Protein AF-A0A653D8Q7-F1 (afdb_monomer_lite)

Organism: Callosobruchus maculatus (NCBI:txid64391)

Structure (mmCIF, N/CA/C/O backbone):
data_AF-A0A653D8Q7-F1
#
_entry.id   AF-A0A653D8Q7-F1
#
loop_
_atom_site.group_PDB
_atom_site.id
_atom_site.type_symbol
_atom_site.label_atom_id
_atom_site.label_alt_id
_atom_site.label_comp_id
_atom_site.label_asym_id
_atom_site.label_entity_id
_atom_site.label_seq_id
_atom_site.pdbx_PDB_ins_code
_atom_site.Cartn_x
_atom_site.Cartn_y
_atom_site.Cartn_z
_atom_site.occupancy
_atom_site.B_iso_or_equiv
_atom_site.auth_seq_id
_atom_site.auth_comp_id
_atom_site.auth_asym_id
_atom_site.auth_atom_id
_atom_site.pdbx_PDB_model_num
ATOM 1 N N . MET A 1 1 ? 5.216 -1.360 -41.304 1.00 63.44 1 MET A N 1
ATOM 2 C CA . MET A 1 1 ? 4.961 -2.457 -40.346 1.00 63.44 1 MET A CA 1
ATOM 3 C C . MET A 1 1 ? 4.014 -1.929 -39.290 1.00 63.44 1 MET A C 1
ATOM 5 O O . MET A 1 1 ? 4.314 -0.890 -38.723 1.00 63.44 1 MET A O 1
ATOM 9 N N . ASP A 1 2 ? 2.883 -2.597 -39.077 1.00 80.12 2 ASP A N 1
ATOM 10 C CA . ASP A 1 2 ? 1.924 -2.248 -38.025 1.00 80.12 2 ASP A CA 1
ATOM 11 C C . ASP A 1 2 ? 2.027 -3.288 -36.903 1.00 80.12 2 ASP A C 1
ATOM 13 O O . ASP A 1 2 ? 1.740 -4.469 -37.117 1.00 80.12 2 ASP A O 1
ATOM 17 N N . ALA A 1 3 ? 2.460 -2.848 -35.720 1.00 73.44 3 ALA A N 1
ATOM 18 C CA . ALA A 1 3 ? 2.608 -3.693 -34.536 1.00 73.44 3 ALA A CA 1
ATOM 19 C C . ALA A 1 3 ? 1.267 -4.282 -34.049 1.00 73.44 3 ALA A C 1
ATOM 21 O O . ALA A 1 3 ? 1.267 -5.278 -33.328 1.00 73.44 3 ALA A O 1
ATOM 22 N N . PHE A 1 4 ? 0.134 -3.720 -34.483 1.00 78.75 4 PHE A N 1
ATOM 23 C CA . PHE A 1 4 ? -1.217 -4.187 -34.167 1.00 78.75 4 PHE A CA 1
ATOM 24 C C . PHE A 1 4 ? -1.963 -4.761 -35.382 1.00 78.75 4 PHE A C 1
ATOM 26 O O . PHE A 1 4 ? -3.173 -5.007 -35.309 1.00 78.75 4 PHE A O 1
ATOM 33 N N . GLY A 1 5 ? -1.250 -5.047 -36.476 1.00 88.19 5 GLY A N 1
ATOM 34 C CA . GLY A 1 5 ? -1.820 -5.658 -37.673 1.00 88.19 5 GLY A CA 1
ATOM 35 C C . GLY A 1 5 ? -2.464 -7.023 -37.395 1.00 88.19 5 GLY A C 1
ATOM 36 O O . GLY A 1 5 ? -2.041 -7.781 -36.515 1.00 88.19 5 GLY A O 1
ATOM 37 N N . SER A 1 6 ? -3.487 -7.378 -38.177 1.00 87.62 6 SER A N 1
ATOM 38 C CA . SER A 1 6 ? -4.225 -8.647 -38.047 1.00 87.62 6 SER A CA 1
ATOM 39 C C . SER A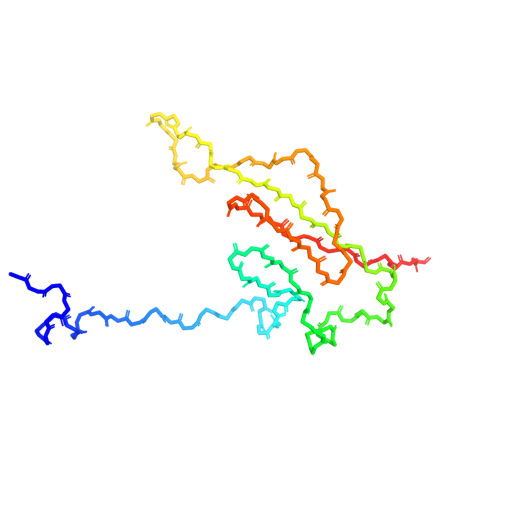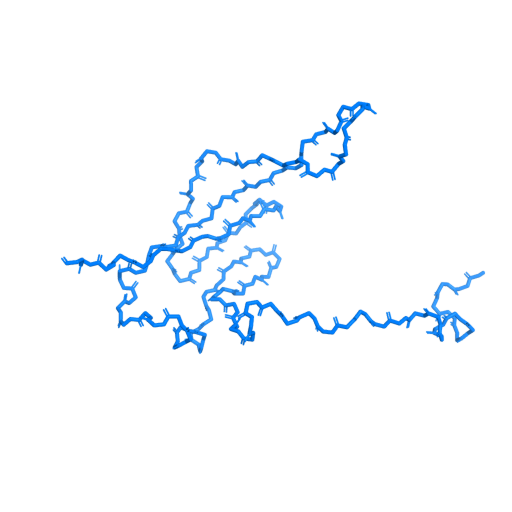 1 6 ? -3.324 -9.888 -38.127 1.00 87.62 6 SER A C 1
ATOM 41 O O . SER A 1 6 ? -3.575 -10.878 -37.440 1.00 87.62 6 SER A O 1
ATOM 43 N N . SER A 1 7 ? -2.235 -9.816 -38.897 1.00 88.94 7 SER A N 1
ATOM 44 C CA . SER A 1 7 ? -1.216 -10.865 -39.014 1.00 88.94 7 SER A CA 1
ATOM 45 C C . SER A 1 7 ? -0.401 -11.087 -37.732 1.00 88.94 7 SER A C 1
ATOM 47 O O . SER A 1 7 ? 0.062 -12.207 -37.511 1.00 88.94 7 SER A O 1
ATOM 49 N N . ILE A 1 8 ? -0.263 -10.064 -36.878 1.00 85.81 8 ILE A N 1
ATOM 50 C CA . ILE A 1 8 ? 0.488 -10.097 -35.612 1.00 85.81 8 ILE A CA 1
ATOM 51 C C . ILE A 1 8 ? -0.418 -10.475 -34.431 1.00 85.81 8 ILE A C 1
ATOM 53 O O . ILE A 1 8 ? 0.017 -11.206 -33.542 1.00 85.81 8 ILE A O 1
ATOM 57 N N . LYS A 1 9 ? -1.696 -10.058 -34.436 1.00 84.88 9 LYS A N 1
ATOM 58 C CA . LYS A 1 9 ? -2.649 -10.283 -33.325 1.00 84.88 9 LYS A CA 1
ATOM 59 C C . LYS A 1 9 ? -2.725 -11.736 -32.849 1.00 84.88 9 LYS A C 1
ATOM 61 O O . LYS A 1 9 ? -2.815 -11.970 -31.650 1.00 84.88 9 LYS A O 1
ATOM 66 N N . LYS A 1 10 ? -2.625 -12.715 -33.757 1.00 86.62 10 LYS A N 1
ATOM 67 C CA . LYS A 1 10 ? -2.642 -14.154 -33.419 1.00 86.62 10 LYS A CA 1
ATOM 68 C C . LYS A 1 10 ? -1.475 -14.610 -32.528 1.00 86.62 10 LYS A C 1
ATOM 70 O O . LYS A 1 10 ? -1.565 -15.660 -31.898 1.00 86.62 10 LYS A O 1
ATOM 75 N N . PHE A 1 11 ? -0.388 -13.842 -32.482 1.00 86.56 11 PHE A N 1
ATOM 76 C CA . PHE A 1 11 ? 0.780 -14.111 -31.642 1.00 86.56 11 PHE A CA 1
ATOM 77 C C . PHE A 1 11 ? 0.730 -13.369 -30.298 1.00 86.56 11 PHE A C 1
ATOM 79 O O . PHE A 1 11 ? 1.440 -13.748 -29.368 1.00 86.56 11 PHE A O 1
ATOM 86 N N . ILE A 1 12 ? -0.129 -12.354 -30.166 1.00 86.75 12 ILE A N 1
ATOM 87 C CA . ILE A 1 12 ? -0.348 -11.620 -28.918 1.00 86.75 12 ILE A CA 1
ATOM 88 C C . ILE A 1 12 ? -1.341 -12.423 -28.076 1.00 86.75 12 ILE A C 1
ATOM 90 O O . ILE A 1 12 ? -2.555 -12.338 -28.258 1.00 86.75 12 ILE A O 1
ATOM 94 N N . LYS A 1 13 ? -0.826 -13.234 -27.152 1.00 85.56 13 LYS A N 1
ATOM 95 C CA . LYS A 1 13 ? -1.662 -13.952 -26.185 1.00 85.56 13 LYS A CA 1
ATOM 96 C C . LYS A 1 13 ? -1.838 -13.089 -24.936 1.00 85.56 13 LYS A C 1
ATOM 98 O O . LYS A 1 13 ? -0.827 -12.642 -24.390 1.00 85.56 13 LYS A O 1
ATOM 103 N N . PRO A 1 14 ? -3.075 -12.864 -24.457 1.00 81.19 14 PRO A N 1
ATOM 104 C CA . PRO A 1 14 ? -3.259 -12.232 -23.164 1.00 81.19 14 PRO A CA 1
ATOM 105 C C . PRO A 1 14 ? -2.611 -13.117 -22.090 1.00 81.19 14 PRO A C 1
ATOM 107 O O . PRO A 1 14 ? -2.718 -14.348 -22.166 1.00 81.19 14 PRO A O 1
ATOM 110 N N . PRO A 1 15 ? -1.925 -12.524 -21.103 1.00 80.44 15 PRO A N 1
ATOM 111 C CA . PRO A 1 15 ? -1.402 -13.296 -19.992 1.00 80.44 15 PRO A CA 1
ATOM 112 C C . PRO A 1 15 ? -2.561 -14.002 -19.269 1.00 80.44 15 PRO A C 1
ATOM 114 O O . PRO A 1 15 ? -3.671 -13.459 -19.202 1.00 80.44 15 PRO A O 1
ATOM 117 N N . PRO A 1 16 ? -2.338 -15.214 -18.732 1.00 81.62 16 PRO A N 1
ATOM 118 C CA . PRO A 1 16 ? -3.345 -15.872 -17.914 1.00 81.62 16 PRO A CA 1
ATOM 119 C C . PRO A 1 16 ? -3.715 -14.972 -16.732 1.00 81.62 16 PRO A C 1
ATOM 121 O O . PRO A 1 16 ? -2.864 -14.268 -16.183 1.00 81.62 16 PRO A O 1
ATOM 124 N N . LYS A 1 17 ? -4.989 -15.005 -16.327 1.00 78.56 17 LYS A N 1
ATOM 125 C CA . LYS A 1 17 ? -5.432 -14.293 -15.124 1.00 78.56 17 LYS A CA 1
ATOM 126 C C . LYS A 1 17 ? -4.636 -14.818 -13.931 1.00 78.56 17 LYS A C 1
ATOM 128 O O . LYS A 1 17 ? -4.731 -15.995 -13.588 1.00 78.56 17 LYS A O 1
ATOM 133 N N . VAL A 1 18 ? -3.846 -13.947 -13.314 1.00 77.31 18 VAL A N 1
ATOM 134 C CA . VAL A 1 18 ? -3.059 -14.296 -12.132 1.00 77.31 18 VAL A CA 1
ATOM 135 C C . VAL A 1 18 ? -4.002 -14.353 -10.931 1.00 77.31 18 VAL A C 1
ATOM 137 O O . VAL A 1 18 ? -4.590 -13.342 -10.553 1.00 77.31 18 VAL A O 1
ATOM 140 N N . VAL A 1 19 ? -4.160 -15.536 -10.333 1.00 81.19 19 VAL A N 1
ATOM 141 C CA . VAL A 1 19 ? -4.8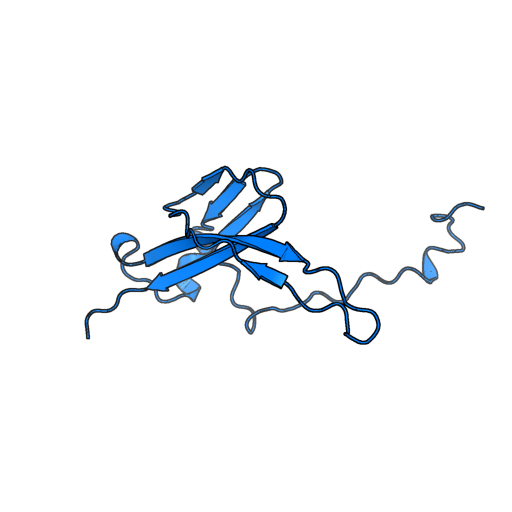89 -15.702 -9.067 1.00 81.19 19 VAL A CA 1
ATOM 142 C C . VAL A 1 19 ? -3.903 -15.498 -7.922 1.00 81.19 19 VAL A C 1
ATOM 144 O O . VAL A 1 19 ? -3.178 -16.412 -7.529 1.00 81.19 19 VAL A O 1
ATOM 147 N N . CYS A 1 20 ? -3.852 -14.278 -7.394 1.00 77.69 20 CYS A N 1
ATOM 148 C CA . CYS A 1 20 ? -3.054 -13.965 -6.212 1.00 77.69 20 CYS A CA 1
ATOM 149 C C . CYS A 1 20 ? -3.725 -14.516 -4.941 1.00 77.69 20 CYS A C 1
ATOM 151 O O . CYS A 1 20 ? -4.944 -14.670 -4.884 1.00 77.69 20 CYS A O 1
ATOM 153 N N . ASN A 1 21 ? -2.927 -14.816 -3.910 1.00 83.88 21 ASN A N 1
ATOM 154 C CA . ASN A 1 21 ? -3.400 -15.102 -2.546 1.00 83.88 21 ASN A CA 1
ATOM 155 C C . ASN A 1 21 ? -4.523 -16.154 -2.436 1.00 83.88 21 ASN A C 1
ATOM 157 O O . ASN A 1 21 ? -5.432 -16.003 -1.627 1.00 83.88 21 ASN A O 1
ATOM 161 N N . LYS A 1 22 ? -4.480 -17.223 -3.246 1.00 87.75 22 LYS A N 1
ATOM 162 C CA . LYS A 1 22 ? -5.505 -18.291 -3.256 1.00 87.75 22 LYS A CA 1
ATOM 163 C C . LYS A 1 22 ? -6.935 -17.773 -3.520 1.00 87.75 22 LYS A C 1
ATOM 165 O O . LYS A 1 22 ? -7.897 -18.359 -3.036 1.00 87.75 22 LYS A O 1
ATOM 170 N N . GLY A 1 23 ? -7.077 -16.682 -4.276 1.00 86.88 23 GLY A N 1
ATOM 171 C CA . GLY A 1 23 ? -8.375 -16.086 -4.611 1.00 86.88 23 GLY A CA 1
ATOM 172 C C . GLY A 1 23 ? -8.897 -15.076 -3.587 1.00 86.88 23 GLY A C 1
ATOM 173 O O . GLY A 1 23 ? -10.002 -14.572 -3.763 1.00 86.88 23 GLY A O 1
ATOM 174 N N . ILE A 1 24 ? -8.119 -14.754 -2.547 1.00 90.25 24 ILE A N 1
ATOM 175 C CA . ILE A 1 24 ? -8.437 -13.657 -1.629 1.00 90.25 24 ILE A CA 1
ATOM 176 C C . ILE A 1 24 ? -8.251 -12.331 -2.390 1.00 90.25 24 ILE A C 1
ATOM 178 O O . ILE A 1 24 ? -7.131 -12.061 -2.847 1.00 90.25 24 ILE A O 1
ATOM 182 N N . PRO A 1 25 ? -9.315 -11.520 -2.558 1.00 91.25 25 PRO A N 1
ATOM 183 C CA . PRO A 1 25 ? -9.222 -10.244 -3.258 1.00 91.25 25 PRO A CA 1
ATOM 184 C C . PRO A 1 25 ? -8.328 -9.279 -2.476 1.00 91.25 25 PRO A C 1
ATOM 186 O O . PRO A 1 25 ? -8.252 -9.401 -1.257 1.00 91.25 25 PRO A O 1
ATOM 189 N N . PRO A 1 26 ? -7.659 -8.324 -3.140 1.00 91.94 26 PRO A N 1
ATOM 190 C CA . PRO A 1 26 ? -6.846 -7.333 -2.448 1.00 91.94 26 PRO A CA 1
ATOM 191 C C . PRO A 1 26 ? -7.699 -6.482 -1.497 1.00 91.94 26 PRO A C 1
ATOM 193 O O . PRO A 1 26 ? -8.855 -6.189 -1.789 1.00 91.94 26 PRO A O 1
ATOM 196 N N . LEU A 1 27 ? -7.100 -6.061 -0.379 1.00 92.94 27 LEU A N 1
ATOM 197 C CA . LEU A 1 27 ? -7.747 -5.176 0.595 1.00 92.94 27 LEU A CA 1
ATOM 198 C C . LEU A 1 27 ? -7.860 -3.724 0.101 1.00 92.94 27 LEU A C 1
ATOM 200 O O . LEU A 1 27 ? -8.764 -2.996 0.500 1.00 92.94 27 LEU A O 1
ATOM 204 N N . PHE A 1 28 ? -6.930 -3.308 -0.758 1.00 94.81 28 PHE A N 1
ATOM 205 C CA . PHE A 1 28 ? -6.864 -1.971 -1.339 1.00 94.81 28 PHE A CA 1
ATOM 206 C C . PHE A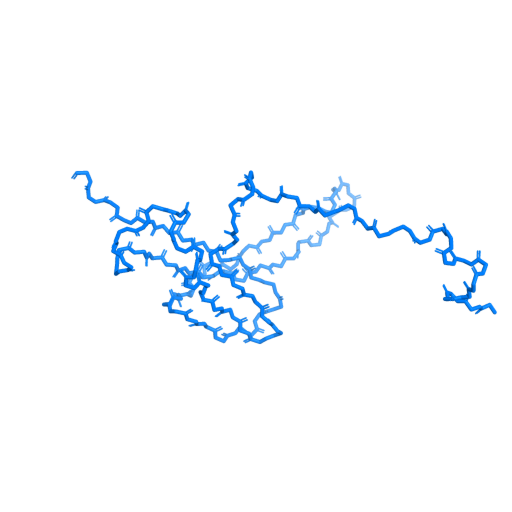 1 28 ? -6.858 -2.057 -2.861 1.00 94.81 28 P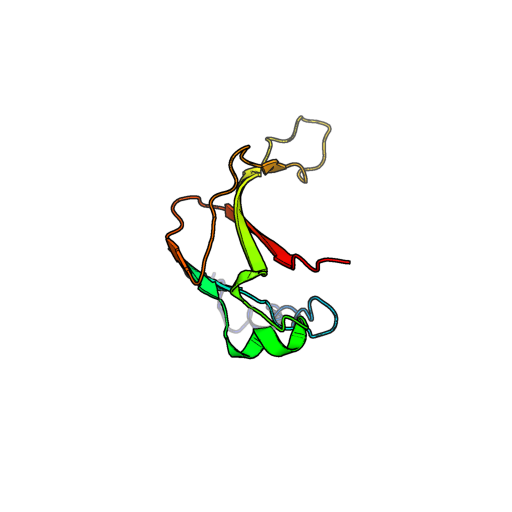HE A C 1
ATOM 208 O O . PHE A 1 28 ? -6.213 -2.935 -3.438 1.00 94.81 28 PHE A O 1
ATOM 215 N N . GLU A 1 29 ? -7.518 -1.101 -3.498 1.00 94.56 29 GLU A N 1
ATOM 216 C CA . GLU A 1 29 ? -7.335 -0.773 -4.904 1.00 94.56 29 GLU A CA 1
ATOM 217 C C . GLU A 1 29 ? -6.465 0.473 -5.056 1.00 94.56 29 GLU A C 1
ATOM 219 O O . GLU A 1 29 ? -6.292 1.265 -4.125 1.00 94.56 29 GLU A O 1
ATOM 224 N N . ALA A 1 30 ? -5.896 0.630 -6.245 1.00 93.31 30 ALA A N 1
ATOM 225 C CA . ALA A 1 30 ? -5.073 1.770 -6.600 1.00 93.31 30 ALA A CA 1
ATOM 226 C C . ALA A 1 30 ? -5.525 2.331 -7.946 1.00 93.31 30 ALA A C 1
ATOM 228 O O . ALA A 1 30 ? -5.840 1.581 -8.871 1.00 93.31 30 ALA A O 1
ATOM 229 N N . ASN A 1 31 ? -5.494 3.652 -8.059 1.00 90.81 31 ASN A N 1
ATOM 230 C CA . ASN A 1 31 ? -5.533 4.359 -9.332 1.00 90.81 31 ASN A CA 1
ATOM 231 C C . ASN A 1 31 ? -4.223 5.156 -9.506 1.00 90.81 31 ASN A C 1
ATOM 233 O O . ASN A 1 31 ? -3.269 4.967 -8.754 1.00 90.81 31 ASN A O 1
ATOM 237 N N . HIS A 1 32 ? -4.157 6.041 -10.503 1.00 86.88 32 HIS A N 1
ATOM 238 C CA . HIS A 1 32 ? -2.937 6.791 -10.823 1.00 86.88 32 HIS A CA 1
ATOM 239 C C . HIS A 1 32 ? -2.409 7.692 -9.696 1.00 86.88 32 HIS A C 1
ATOM 241 O O . HIS A 1 32 ? -1.230 8.030 -9.714 1.00 86.88 32 HIS A O 1
ATOM 247 N N . THR A 1 33 ? -3.252 8.109 -8.749 1.00 92.31 33 THR A N 1
ATOM 248 C CA . THR A 1 33 ? -2.892 9.129 -7.747 1.00 92.31 33 THR A CA 1
ATOM 249 C C . THR A 1 33 ? -3.351 8.797 -6.332 1.00 92.31 33 THR A C 1
ATOM 251 O O . THR A 1 33 ? -3.147 9.597 -5.416 1.00 92.31 33 THR A O 1
ATOM 254 N N . SER A 1 34 ? -4.013 7.662 -6.122 1.00 95.19 34 SER A N 1
ATOM 255 C CA . SER A 1 34 ? -4.523 7.281 -4.812 1.00 95.19 34 SER A CA 1
ATOM 256 C C . SER A 1 34 ? -4.640 5.776 -4.632 1.00 95.19 34 SER A C 1
ATOM 258 O O . SER A 1 34 ? -4.786 5.012 -5.587 1.00 95.19 34 SER A O 1
ATOM 260 N N . VAL A 1 35 ? -4.640 5.378 -3.366 1.00 96.56 35 VAL A N 1
ATOM 261 C CA . VAL A 1 35 ? -5.045 4.049 -2.911 1.00 96.56 35 VAL A CA 1
ATOM 262 C C . VAL A 1 35 ? -6.258 4.176 -2.009 1.00 96.56 35 VAL A C 1
ATOM 264 O O . VAL A 1 35 ? -6.325 5.109 -1.210 1.00 96.56 35 VAL A O 1
ATOM 267 N N . SER A 1 36 ? -7.186 3.232 -2.128 1.00 96.25 36 SER A N 1
ATOM 268 C CA . SER A 1 36 ? -8.425 3.204 -1.350 1.00 96.25 36 SER A CA 1
ATOM 269 C C . SER A 1 36 ? -8.756 1.781 -0.927 1.00 96.25 36 SER A C 1
ATOM 271 O O . SER A 1 36 ? -8.514 0.829 -1.669 1.00 96.25 36 SER A O 1
ATOM 273 N N . MET A 1 37 ? -9.280 1.622 0.284 1.00 94.88 37 MET A N 1
ATOM 274 C CA . MET A 1 37 ? -9.727 0.333 0.798 1.00 94.88 37 MET A CA 1
ATOM 275 C C . MET A 1 37 ? -10.954 -0.145 0.015 1.00 94.88 37 MET A C 1
ATOM 277 O O . MET A 1 37 ? -11.839 0.650 -0.286 1.00 94.88 37 MET A O 1
ATOM 281 N N . ILE A 1 38 ? -11.028 -1.444 -0.284 1.00 94.81 38 ILE A N 1
ATOM 282 C CA . ILE A 1 38 ? -12.188 -2.074 -0.924 1.00 94.81 38 ILE A CA 1
ATOM 283 C C . ILE A 1 38 ? -13.083 -2.651 0.182 1.00 94.81 38 ILE A C 1
ATOM 285 O O . ILE A 1 38 ? -12.743 -3.709 0.726 1.00 94.81 38 ILE A O 1
ATOM 289 N N . PRO A 1 39 ? -14.238 -2.046 0.520 1.00 91.75 39 PRO A N 1
ATOM 290 C CA . PRO A 1 39 ? -15.035 -2.483 1.669 1.00 91.75 39 PRO A CA 1
ATOM 291 C C . PRO A 1 39 ? -15.500 -3.942 1.561 1.00 91.75 39 PRO A C 1
ATOM 293 O O . PRO A 1 39 ? -15.467 -4.700 2.529 1.00 91.75 39 PRO A O 1
ATOM 296 N N . GLU A 1 40 ? -15.847 -4.383 0.350 1.00 92.31 40 GLU A N 1
ATOM 297 C CA . GLU A 1 40 ? -16.305 -5.753 0.088 1.00 92.31 40 GLU A CA 1
ATOM 298 C C . GLU A 1 40 ? -15.226 -6.821 0.321 1.00 92.31 40 GLU A C 1
ATOM 300 O O . GLU A 1 40 ? -15.544 -7.996 0.525 1.00 92.31 40 GLU A O 1
ATOM 305 N N . SER A 1 41 ? -13.948 -6.429 0.303 1.00 92.31 41 SER A N 1
ATOM 306 C CA . SER A 1 41 ? -12.819 -7.339 0.498 1.00 92.31 41 SER A CA 1
ATOM 307 C C . SER A 1 41 ? -12.559 -7.655 1.978 1.00 92.31 41 SER A C 1
ATOM 309 O O . SER A 1 41 ? -12.047 -8.729 2.290 1.00 92.31 41 SER A O 1
ATOM 311 N N . ILE A 1 42 ? -12.966 -6.775 2.904 1.00 90.75 42 ILE A N 1
ATOM 312 C CA . ILE A 1 42 ? -12.644 -6.851 4.344 1.00 90.75 42 ILE A CA 1
ATOM 313 C C . ILE A 1 42 ? -13.070 -8.196 4.945 1.00 90.75 42 ILE A C 1
ATOM 315 O O . ILE A 1 42 ? -12.328 -8.813 5.714 1.00 90.75 42 ILE A O 1
ATOM 319 N N . ARG A 1 43 ? -14.233 -8.709 4.523 1.00 89.50 43 ARG A N 1
ATOM 320 C CA . ARG A 1 43 ? -14.788 -9.993 4.985 1.00 89.50 43 ARG A CA 1
ATOM 321 C C . ARG A 1 43 ? -13.864 -11.193 4.740 1.00 89.50 43 ARG A C 1
ATOM 323 O O . ARG A 1 43 ? -13.956 -12.183 5.458 1.00 89.50 43 ARG A O 1
ATOM 330 N N . TYR A 1 44 ? -12.961 -11.114 3.760 1.00 91.06 44 TYR A N 1
ATOM 331 C CA . TYR A 1 44 ? -12.011 -12.187 3.448 1.00 91.06 44 TYR A CA 1
ATOM 332 C C . TYR A 1 44 ? -10.768 -12.178 4.354 1.00 91.06 44 TYR A C 1
ATOM 334 O O . TYR A 1 44 ? -10.027 -13.159 4.376 1.00 91.06 44 TYR A O 1
ATOM 342 N N . TYR A 1 45 ? -10.555 -11.108 5.127 1.00 88.56 45 TYR A N 1
ATOM 343 C CA . TYR A 1 45 ? -9.370 -10.899 5.967 1.00 88.56 45 TYR A CA 1
ATOM 344 C C . TYR A 1 45 ? -9.613 -11.123 7.467 1.00 88.56 45 TYR A C 1
ATOM 346 O O . TYR A 1 45 ? -8.705 -10.900 8.261 1.00 88.56 45 TYR A O 1
ATOM 354 N N . LYS A 1 46 ? -10.810 -11.587 7.862 1.00 87.31 46 LYS A N 1
ATOM 355 C CA . LYS A 1 46 ? -11.197 -11.836 9.269 1.00 87.31 46 LYS A CA 1
ATOM 356 C C . LYS A 1 46 ? -11.017 -10.619 10.195 1.00 87.31 46 LYS A C 1
ATOM 358 O O . LYS A 1 46 ? -10.809 -10.774 11.393 1.00 87.31 46 LYS A O 1
ATOM 363 N N . VAL A 1 47 ? -11.119 -9.412 9.646 1.00 86.88 47 VAL A N 1
ATOM 364 C CA . VAL A 1 47 ? -11.075 -8.164 10.416 1.00 86.88 47 VAL A CA 1
ATOM 365 C C . VAL A 1 47 ? -12.460 -7.928 11.014 1.00 86.88 47 VAL A C 1
ATOM 367 O O . VAL A 1 47 ? -13.414 -7.701 10.274 1.00 86.88 47 VAL A O 1
ATOM 370 N N . ALA A 1 48 ? -12.577 -8.005 12.341 1.00 86.50 48 ALA A N 1
ATOM 371 C CA . ALA A 1 48 ? -13.835 -7.732 13.045 1.00 86.50 48 ALA A CA 1
ATOM 372 C C . ALA A 1 48 ? -13.999 -6.242 13.383 1.00 86.50 48 ALA A C 1
ATOM 374 O O . ALA A 1 48 ? -15.115 -5.731 13.408 1.00 86.50 48 ALA A O 1
ATOM 375 N N . ASP A 1 49 ? -12.884 -5.551 13.629 1.00 88.75 49 ASP A N 1
ATOM 376 C CA . ASP A 1 49 ? -12.851 -4.146 14.028 1.00 88.75 49 ASP A CA 1
ATOM 377 C C . ASP A 1 49 ? -11.826 -3.374 13.187 1.00 88.75 49 ASP A C 1
ATOM 379 O O . ASP A 1 49 ? -10.614 -3.556 13.325 1.00 88.75 49 ASP A O 1
ATOM 383 N N . LEU A 1 50 ? -12.310 -2.490 12.312 1.00 88.50 50 LEU A N 1
ATOM 384 C CA . LEU A 1 50 ? -11.452 -1.694 11.430 1.00 88.50 50 LEU A CA 1
ATOM 385 C C . LEU A 1 50 ? -10.531 -0.741 12.194 1.00 88.50 50 LEU A C 1
ATOM 387 O O . LEU A 1 50 ? -9.451 -0.426 11.707 1.00 88.50 50 LEU A O 1
ATOM 391 N N . THR A 1 51 ? -10.884 -0.336 13.415 1.00 89.19 51 THR A N 1
ATOM 392 C CA . THR A 1 51 ? -10.032 0.557 14.216 1.00 89.19 51 THR A CA 1
ATOM 393 C C . THR A 1 51 ? -8.722 -0.117 14.645 1.00 89.19 51 THR A C 1
ATOM 395 O O . THR A 1 51 ? -7.704 0.558 14.857 1.00 89.19 51 THR A O 1
ATOM 398 N N . LYS A 1 52 ? -8.729 -1.457 14.711 1.00 91.19 52 LYS A N 1
ATOM 399 C CA . LYS A 1 52 ? -7.569 -2.310 15.011 1.00 91.19 52 LYS A CA 1
ATOM 400 C C . LYS A 1 52 ? -6.748 -2.666 13.778 1.00 91.19 52 LYS A C 1
ATOM 402 O O . LYS A 1 52 ? -5.651 -3.211 13.913 1.00 91.19 52 LYS A O 1
ATOM 407 N N . LEU A 1 53 ? -7.250 -2.364 12.585 1.00 92.31 53 LEU A N 1
ATOM 408 C CA . LEU A 1 53 ? -6.516 -2.554 11.348 1.00 92.31 53 LEU A CA 1
ATOM 409 C C . LEU A 1 53 ? -5.618 -1.338 11.113 1.00 92.31 53 LEU A C 1
ATOM 411 O O . LEU A 1 53 ? -6.089 -0.236 10.851 1.00 92.31 53 LEU A O 1
ATOM 415 N N . LYS A 1 54 ? -4.304 -1.530 11.226 1.00 94.31 54 LYS A N 1
ATOM 416 C CA . LYS A 1 54 ? -3.318 -0.479 10.964 1.00 94.31 54 LYS A CA 1
ATOM 417 C C . LYS A 1 54 ? -2.660 -0.724 9.623 1.00 94.31 54 LYS A C 1
ATOM 419 O O . LYS A 1 54 ? -1.919 -1.692 9.458 1.00 94.31 54 LYS A O 1
ATOM 424 N N . CYS A 1 55 ? -2.937 0.165 8.677 1.00 95.38 55 CYS A N 1
ATOM 425 C CA . CYS A 1 55 ? -2.367 0.143 7.343 1.00 95.38 55 CYS A CA 1
ATOM 426 C C . CYS A 1 55 ? -1.417 1.321 7.146 1.00 95.38 55 CYS A C 1
ATOM 428 O O . CYS A 1 55 ? -1.629 2.420 7.656 1.00 95.38 55 CYS A O 1
ATOM 430 N N . CYS A 1 56 ? -0.347 1.092 6.398 1.00 95.69 56 CYS A N 1
ATOM 431 C CA . CYS A 1 56 ? 0.537 2.154 5.950 1.00 95.69 56 CYS A CA 1
ATOM 432 C C . CYS A 1 56 ? 1.186 1.784 4.619 1.00 95.69 56 CYS A C 1
ATOM 434 O O . CYS A 1 56 ? 1.251 0.606 4.251 1.00 95.69 56 CYS A O 1
ATOM 436 N N . TYR A 1 57 ? 1.673 2.785 3.891 1.00 96.88 57 TYR A N 1
ATOM 437 C CA . TYR A 1 57 ? 2.462 2.567 2.689 1.00 96.88 57 TYR A CA 1
ATOM 438 C C . TYR A 1 57 ? 3.900 3.033 2.849 1.00 96.88 57 TYR A C 1
ATOM 440 O O . TYR A 1 57 ? 4.204 3.968 3.590 1.00 96.88 57 TYR A O 1
ATOM 448 N N . LYS A 1 58 ? 4.789 2.372 2.108 1.00 97.50 58 LYS A N 1
ATOM 449 C CA . LYS A 1 58 ? 6.173 2.803 1.915 1.00 97.50 58 LYS A CA 1
ATOM 450 C C . LYS A 1 58 ? 6.458 2.952 0.437 1.00 97.50 58 LYS A C 1
ATOM 452 O O . LYS A 1 58 ? 6.216 2.010 -0.320 1.00 97.50 58 LYS A O 1
ATOM 457 N N . ALA A 1 59 ? 7.027 4.086 0.054 1.00 96.50 59 ALA A N 1
ATOM 458 C CA . ALA A 1 59 ? 7.635 4.236 -1.257 1.00 96.50 59 ALA A CA 1
ATOM 459 C C . ALA A 1 59 ? 8.795 3.247 -1.422 1.00 96.50 59 ALA A C 1
ATOM 461 O O . ALA A 1 59 ? 9.479 2.910 -0.447 1.00 96.50 59 ALA A O 1
ATOM 462 N N . PHE A 1 60 ? 9.032 2.786 -2.643 1.00 95.69 60 PHE A N 1
ATOM 463 C CA . PHE A 1 60 ? 10.219 2.011 -2.970 1.00 95.69 60 PHE A CA 1
ATOM 464 C C . PHE A 1 60 ? 10.752 2.365 -4.348 1.00 95.69 60 PHE A C 1
ATOM 466 O O . PHE A 1 60 ? 10.030 2.845 -5.212 1.00 95.69 60 PHE A O 1
ATOM 473 N N . TRP A 1 61 ? 12.037 2.116 -4.552 1.00 94.00 61 TRP A N 1
ATOM 474 C CA . TRP A 1 61 ? 12.704 2.351 -5.824 1.00 94.00 61 TRP A CA 1
ATOM 475 C C . TRP A 1 61 ? 13.671 1.219 -6.122 1.00 94.00 61 TRP A C 1
ATOM 477 O O . TRP A 1 61 ? 14.171 0.528 -5.225 1.00 94.00 61 TRP A O 1
ATOM 487 N N . ARG A 1 62 ? 13.925 1.014 -7.411 1.00 91.69 62 ARG A N 1
ATOM 488 C CA . ARG A 1 62 ? 14.905 0.037 -7.881 1.00 91.69 62 ARG A CA 1
ATOM 489 C C . ARG A 1 62 ? 16.305 0.487 -7.478 1.00 91.69 62 ARG A C 1
ATOM 491 O O . ARG A 1 62 ? 16.619 1.675 -7.493 1.00 91.69 62 ARG A O 1
ATOM 498 N N . ILE A 1 63 ? 17.141 -0.472 -7.098 1.00 90.62 63 ILE A N 1
ATOM 499 C CA . ILE A 1 63 ? 18.569 -0.235 -6.899 1.00 90.62 63 ILE A CA 1
ATOM 500 C C . ILE A 1 63 ? 19.249 -0.543 -8.221 1.00 90.62 63 ILE A C 1
ATOM 502 O O . ILE A 1 63 ? 19.072 -1.639 -8.752 1.00 90.62 63 ILE A O 1
ATOM 506 N N . GLU A 1 64 ? 20.042 0.401 -8.721 1.00 87.69 64 GLU A N 1
ATOM 507 C CA . GLU A 1 64 ? 20.802 0.196 -9.948 1.00 87.69 64 GLU A CA 1
ATOM 508 C C . GLU A 1 64 ? 21.670 -1.072 -9.832 1.00 87.69 64 GLU A C 1
ATOM 510 O O . GLU A 1 64 ? 22.437 -1.227 -8.865 1.00 87.69 64 GLU A O 1
ATOM 515 N N . PRO A 1 65 ? 21.515 -2.032 -10.758 1.00 86.75 65 PRO A N 1
ATOM 516 C CA . PRO A 1 65 ? 22.260 -3.273 -10.696 1.00 86.75 65 PRO A CA 1
ATOM 517 C C . PRO A 1 65 ? 23.743 -2.995 -10.954 1.00 86.75 65 PRO A C 1
ATOM 519 O O . PRO A 1 65 ? 24.125 -2.390 -11.951 1.00 86.75 65 PRO A O 1
ATOM 522 N N . LYS A 1 66 ? 24.612 -3.484 -10.065 1.00 85.12 66 LYS A N 1
ATOM 523 C CA . LYS A 1 66 ? 26.050 -3.574 -10.364 1.00 85.12 66 LYS A CA 1
ATOM 524 C C . LYS A 1 66 ? 26.261 -4.627 -11.455 1.00 85.12 66 LYS A C 1
ATOM 526 O O . LYS A 1 66 ? 25.508 -5.595 -11.496 1.00 85.12 66 LYS A O 1
ATOM 531 N N . SER A 1 67 ? 27.316 -4.492 -12.258 1.00 77.19 67 SER A N 1
ATOM 532 C CA . SER A 1 67 ? 27.611 -5.295 -13.464 1.00 77.19 67 SER A CA 1
ATOM 533 C C . SER A 1 67 ? 27.459 -6.819 -13.316 1.00 77.19 67 SER A C 1
ATOM 535 O O . SER A 1 67 ? 27.123 -7.488 -14.284 1.00 77.19 67 SER A O 1
ATOM 537 N N . ASN A 1 68 ? 27.627 -7.365 -12.107 1.00 80.12 68 ASN A N 1
ATOM 538 C CA . ASN A 1 68 ? 27.519 -8.803 -11.825 1.00 80.12 68 ASN A CA 1
ATOM 539 C C . ASN A 1 68 ? 26.274 -9.199 -11.004 1.00 80.12 68 ASN A C 1
ATOM 541 O O . ASN A 1 68 ? 26.236 -10.291 -10.437 1.00 80.12 68 ASN A O 1
ATOM 545 N N . LYS A 1 69 ? 25.273 -8.323 -10.859 1.00 78.38 69 LYS A N 1
ATOM 546 C CA . LYS A 1 69 ? 24.061 -8.602 -10.074 1.00 78.38 69 LYS A CA 1
ATOM 547 C C . LYS A 1 69 ? 22.814 -8.578 -10.945 1.00 78.38 69 LYS A C 1
ATOM 549 O O . LYS A 1 69 ? 22.606 -7.669 -11.736 1.00 78.38 69 LYS A O 1
ATOM 554 N N . VAL A 1 70 ? 21.942 -9.558 -10.716 1.00 80.31 70 VAL A N 1
ATOM 555 C CA . VAL A 1 70 ? 20.614 -9.610 -11.331 1.00 80.31 70 VAL A CA 1
ATOM 556 C C . VAL A 1 70 ? 19.774 -8.429 -10.835 1.00 80.31 70 VAL A C 1
ATOM 558 O O . VAL A 1 70 ? 19.751 -8.117 -9.639 1.00 80.31 70 VAL A O 1
ATOM 561 N N . ASP A 1 71 ? 19.067 -7.795 -11.761 1.00 83.25 71 ASP A N 1
ATOM 562 C CA . ASP A 1 71 ? 18.189 -6.650 -11.532 1.00 83.25 71 ASP A CA 1
ATOM 563 C C . ASP A 1 71 ? 16.882 -7.061 -10.835 1.00 83.25 71 ASP A C 1
ATOM 565 O O . ASP A 1 71 ? 15.821 -7.218 -11.435 1.00 83.25 71 ASP A O 1
ATOM 569 N N . ARG A 1 72 ? 16.993 -7.352 -9.540 1.00 86.12 72 ARG A N 1
ATOM 570 C CA . ARG A 1 72 ? 15.866 -7.700 -8.655 1.00 86.12 72 ARG A CA 1
ATOM 571 C C . ARG A 1 72 ? 15.903 -6.938 -7.335 1.00 86.12 72 ARG A C 1
ATOM 573 O O . ARG A 1 72 ? 15.139 -7.238 -6.423 1.00 86.12 72 ARG A O 1
ATOM 580 N N . GLN A 1 73 ? 16.835 -5.999 -7.201 1.00 89.62 73 GLN A N 1
ATOM 581 C CA . GLN A 1 73 ? 17.065 -5.279 -5.957 1.00 89.62 73 GLN A CA 1
ATOM 582 C C . GLN A 1 73 ? 16.232 -3.998 -5.927 1.00 89.62 73 GLN A C 1
ATOM 584 O O . GLN A 1 73 ? 16.198 -3.230 -6.884 1.00 89.62 73 GLN A O 1
ATOM 589 N N . PHE A 1 74 ? 15.590 -3.754 -4.793 1.00 92.75 74 PHE A N 1
ATOM 590 C CA . PHE A 1 74 ? 14.827 -2.545 -4.514 1.00 92.75 74 PHE A CA 1
ATOM 591 C C . PHE A 1 74 ? 15.088 -2.106 -3.076 1.00 92.75 74 PHE A C 1
ATOM 593 O O . PHE A 1 74 ? 15.494 -2.903 -2.226 1.00 92.75 74 PHE A O 1
ATOM 600 N N . LYS A 1 75 ? 14.866 -0.823 -2.807 1.00 94.50 75 LYS A N 1
ATOM 601 C CA . LYS A 1 75 ? 14.985 -0.222 -1.482 1.00 94.50 75 LYS A CA 1
ATOM 602 C C . LYS A 1 75 ? 13.677 0.462 -1.125 1.00 94.50 75 LYS A C 1
ATOM 604 O O . LYS A 1 75 ? 13.074 1.106 -1.974 1.00 94.50 75 LYS A O 1
ATOM 609 N N . PHE A 1 76 ? 13.268 0.333 0.132 1.00 95.88 76 PHE A N 1
ATOM 610 C CA . PHE A 1 76 ? 12.123 1.057 0.675 1.00 95.88 76 PHE A CA 1
ATOM 611 C C . PHE A 1 76 ? 12.552 2.375 1.317 1.00 95.88 76 PHE A C 1
ATOM 613 O O . PHE A 1 76 ? 13.646 2.483 1.885 1.00 95.88 76 PHE A O 1
ATOM 620 N N . SER A 1 77 ? 11.634 3.336 1.300 1.00 95.75 77 SER A N 1
ATOM 621 C CA . SER A 1 77 ? 11.650 4.465 2.220 1.00 95.75 77 SER A CA 1
ATOM 622 C C . SER A 1 77 ? 11.679 3.970 3.670 1.00 95.75 77 SER A C 1
ATOM 624 O O . SER A 1 77 ? 11.181 2.887 4.001 1.00 95.75 77 SER A O 1
ATOM 626 N N . LYS A 1 78 ? 12.283 4.770 4.550 1.00 94.00 78 LYS A N 1
ATOM 627 C CA . LYS A 1 78 ? 12.253 4.507 5.991 1.00 94.00 78 LYS A CA 1
ATOM 628 C C . LYS A 1 78 ? 10.838 4.708 6.534 1.00 94.00 78 LYS A C 1
ATOM 630 O O . LYS A 1 78 ? 10.358 3.870 7.305 1.00 94.00 78 LYS A O 1
ATOM 635 N N . ASP A 1 79 ? 10.171 5.747 6.048 1.00 93.62 79 ASP A N 1
ATOM 636 C CA . ASP A 1 79 ? 8.901 6.226 6.571 1.00 93.62 79 ASP A CA 1
ATOM 637 C C . ASP A 1 79 ? 7.745 5.353 6.086 1.00 93.62 79 ASP A C 1
ATOM 639 O O . ASP A 1 79 ? 7.664 5.004 4.905 1.00 93.62 79 ASP A O 1
ATOM 643 N N . CYS A 1 80 ? 6.860 4.982 7.017 1.00 94.88 80 CYS A N 1
ATOM 644 C CA . CYS A 1 80 ? 5.563 4.403 6.684 1.00 94.88 80 CYS A CA 1
ATOM 645 C C . CYS A 1 80 ? 4.497 5.473 6.855 1.00 94.88 80 CYS A C 1
ATOM 647 O O . CYS A 1 80 ? 4.261 5.930 7.971 1.00 94.88 80 CYS A O 1
ATOM 649 N N . GLN A 1 81 ? 3.861 5.862 5.760 1.00 95.56 81 GLN A N 1
ATOM 650 C CA . GLN A 1 81 ? 2.779 6.832 5.798 1.00 95.56 81 GLN A CA 1
ATOM 651 C C . GLN A 1 81 ? 1.473 6.095 6.080 1.00 95.56 81 GLN A C 1
ATOM 653 O O . GLN A 1 81 ? 1.116 5.172 5.346 1.00 95.56 81 GLN A O 1
ATOM 658 N N . GLN A 1 82 ? 0.808 6.448 7.180 1.00 95.38 82 GLN A N 1
ATOM 659 C CA . GLN A 1 82 ? -0.427 5.793 7.602 1.00 95.38 82 GLN A CA 1
ATOM 660 C C . GLN A 1 82 ? -1.521 5.972 6.544 1.00 95.38 82 GLN A C 1
ATOM 662 O O . GLN A 1 82 ? -1.640 7.031 5.930 1.00 95.38 82 GLN A O 1
ATOM 667 N N . ILE A 1 83 ? -2.296 4.911 6.337 1.00 94.31 83 ILE A N 1
ATOM 668 C CA . ILE A 1 83 ? -3.495 4.917 5.507 1.00 94.31 83 ILE A CA 1
ATOM 669 C C . ILE A 1 83 ? -4.645 4.514 6.410 1.00 94.31 83 ILE A C 1
ATOM 671 O O . ILE A 1 83 ? -4.603 3.437 7.008 1.00 94.31 83 ILE A O 1
ATOM 675 N N . ASP A 1 84 ? -5.657 5.368 6.479 1.00 88.31 84 ASP A N 1
ATOM 676 C CA . ASP A 1 84 ? -6.932 5.005 7.080 1.00 88.31 84 ASP A CA 1
ATOM 677 C C . ASP A 1 84 ? -7.779 4.317 5.993 1.00 88.31 84 ASP A C 1
ATOM 679 O O . ASP A 1 84 ? -7.516 3.167 5.637 1.00 88.31 84 ASP A O 1
ATOM 683 N N . GLU A 1 85 ? -8.728 5.019 5.378 1.00 91.19 85 GLU A N 1
ATOM 684 C CA . GLU A 1 85 ? -9.542 4.461 4.285 1.00 91.19 85 GLU A CA 1
ATOM 685 C C . GLU A 1 85 ? -8.927 4.689 2.903 1.00 91.19 85 GLU A C 1
ATOM 687 O O . GLU A 1 85 ? -9.036 3.844 2.014 1.00 91.19 85 GLU A O 1
ATOM 692 N N . SER A 1 86 ? -8.272 5.832 2.710 1.00 94.88 86 SER A N 1
ATOM 693 C CA . SER A 1 86 ? -7.628 6.191 1.451 1.00 94.88 86 SER A CA 1
ATOM 694 C C . SER A 1 86 ? -6.429 7.104 1.677 1.00 94.88 86 SER A C 1
ATOM 696 O O . SER A 1 86 ? -6.294 7.734 2.727 1.00 94.88 86 SER A O 1
ATOM 698 N N . ALA A 1 87 ? -5.536 7.162 0.692 1.00 96.06 87 ALA A N 1
ATOM 699 C CA . ALA A 1 87 ? -4.403 8.076 0.689 1.00 96.06 87 ALA A CA 1
ATOM 700 C C . ALA A 1 87 ? -4.086 8.547 -0.731 1.00 96.06 87 ALA A C 1
ATOM 702 O O . ALA A 1 87 ? -4.129 7.764 -1.683 1.00 96.06 87 ALA A O 1
ATOM 703 N N . SER A 1 88 ? -3.723 9.825 -0.864 1.00 95.88 88 SER A N 1
ATOM 704 C CA . SER A 1 88 ? -3.149 10.355 -2.100 1.00 95.88 88 SER A CA 1
ATOM 705 C C . SER A 1 88 ? -1.669 9.996 -2.172 1.00 95.88 88 SER A C 1
ATOM 707 O O . SER A 1 88 ? -0.916 10.232 -1.226 1.00 95.88 88 SER A O 1
ATOM 709 N N . ILE A 1 89 ? -1.268 9.417 -3.299 1.00 94.56 89 ILE A N 1
ATOM 710 C CA . ILE A 1 89 ? 0.073 8.900 -3.530 1.00 94.56 89 ILE A CA 1
ATOM 711 C C . ILE A 1 89 ? 0.807 9.829 -4.489 1.00 94.56 89 ILE A C 1
ATOM 713 O O . ILE A 1 89 ? 0.326 10.118 -5.584 1.00 94.56 89 ILE A O 1
ATOM 717 N N . LYS A 1 90 ? 1.979 10.297 -4.056 1.00 92.06 90 LYS A N 1
ATOM 718 C CA . LYS A 1 90 ? 2.891 11.115 -4.871 1.00 92.06 90 LYS A CA 1
ATOM 719 C C . LYS A 1 90 ? 4.088 10.321 -5.389 1.00 92.06 90 LYS A C 1
ATOM 721 O O . LYS A 1 90 ? 4.724 10.741 -6.350 1.00 92.06 90 LYS A O 1
ATOM 726 N N . ASP A 1 91 ? 4.401 9.206 -4.738 1.00 93.00 91 ASP A N 1
ATOM 727 C CA . ASP A 1 91 ? 5.511 8.335 -5.101 1.00 93.00 91 ASP A CA 1
ATOM 728 C C . ASP A 1 91 ? 5.128 7.409 -6.263 1.00 93.00 91 ASP A C 1
ATOM 730 O O . ASP A 1 91 ? 4.011 6.902 -6.323 1.00 93.00 91 ASP A O 1
ATOM 734 N N . GLU A 1 92 ? 6.072 7.140 -7.163 1.00 88.31 92 GLU A N 1
ATOM 735 C CA . GLU A 1 92 ? 5.840 6.306 -8.352 1.00 88.31 92 GLU A CA 1
ATOM 736 C C . GLU A 1 92 ? 5.484 4.854 -7.996 1.00 88.31 92 GLU A C 1
ATOM 738 O O . GLU A 1 92 ? 4.590 4.253 -8.591 1.00 88.31 92 GLU A O 1
ATOM 743 N N . PHE A 1 93 ? 6.168 4.292 -6.996 1.00 92.19 93 PHE A N 1
A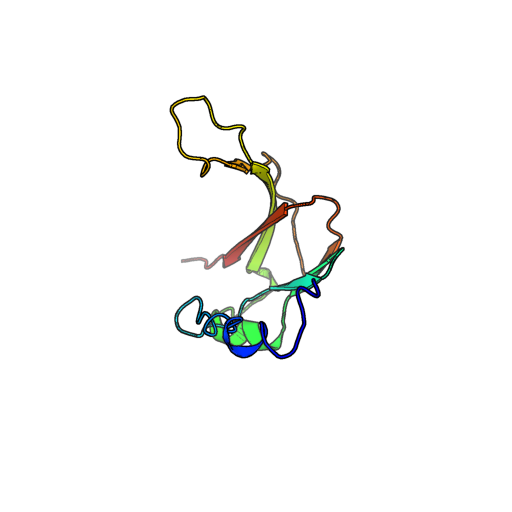TOM 744 C CA . PHE A 1 93 ? 5.934 2.931 -6.534 1.00 92.19 93 PHE A CA 1
ATOM 745 C C . PHE A 1 93 ? 5.810 2.887 -5.021 1.00 92.19 93 PHE A C 1
ATOM 747 O O . PHE A 1 93 ? 6.692 3.342 -4.289 1.00 92.19 93 PHE A O 1
ATOM 754 N N . ILE A 1 94 ? 4.735 2.261 -4.551 1.00 95.06 94 ILE A N 1
ATOM 755 C CA . ILE A 1 94 ? 4.473 2.073 -3.129 1.00 95.06 94 ILE A CA 1
ATOM 756 C C . ILE A 1 94 ? 4.127 0.624 -2.808 1.00 95.06 94 ILE A C 1
ATOM 758 O O . ILE A 1 94 ? 3.602 -0.123 -3.631 1.00 95.06 94 ILE A O 1
ATOM 762 N N . LYS A 1 95 ? 4.390 0.233 -1.565 1.00 94.69 95 LYS A N 1
ATOM 763 C CA . LYS A 1 95 ? 3.914 -1.017 -0.980 1.00 94.69 95 LYS A CA 1
ATOM 764 C C . LYS A 1 95 ? 3.023 -0.702 0.209 1.00 94.69 95 LYS A C 1
ATOM 766 O O . LYS A 1 95 ? 3.511 -0.171 1.205 1.00 94.69 95 LYS A O 1
ATOM 771 N N . VAL A 1 96 ? 1.753 -1.083 0.118 1.00 95.56 96 VAL A N 1
ATOM 772 C CA . VAL A 1 96 ? 0.807 -1.044 1.240 1.00 95.56 96 VAL A CA 1
ATOM 773 C C . VAL A 1 96 ? 1.004 -2.288 2.101 1.00 95.56 96 VAL A C 1
ATOM 775 O O . VAL A 1 96 ? 1.142 -3.399 1.588 1.00 95.56 96 VAL A O 1
ATOM 778 N N . THR A 1 97 ? 1.059 -2.106 3.415 1.00 94.44 97 THR A N 1
ATOM 779 C CA . THR A 1 97 ? 1.107 -3.188 4.402 1.00 94.44 97 THR A CA 1
ATOM 780 C C . THR A 1 97 ? 0.079 -2.902 5.482 1.00 94.44 97 THR A C 1
ATOM 782 O O . THR A 1 97 ? -0.005 -1.776 5.963 1.00 94.44 97 THR A O 1
ATOM 785 N N . CYS A 1 98 ? -0.677 -3.925 5.868 1.00 92.69 98 CYS A N 1
ATOM 786 C CA . CYS A 1 98 ? -1.671 -3.843 6.927 1.00 92.69 98 CYS A CA 1
ATOM 787 C C . CYS A 1 98 ? -1.390 -4.894 7.993 1.00 92.69 98 CYS A C 1
ATOM 789 O O . CYS A 1 98 ? -1.006 -6.020 7.675 1.00 92.69 98 CYS A O 1
ATOM 791 N N . MET A 1 99 ? -1.600 -4.519 9.248 1.00 92.19 99 MET A N 1
ATOM 792 C CA . MET A 1 99 ? -1.507 -5.400 10.404 1.00 92.19 99 MET A CA 1
ATOM 793 C C . MET A 1 99 ? -2.796 -5.282 11.204 1.00 92.19 99 MET A C 1
ATOM 795 O O . MET A 1 99 ? -3.246 -4.176 11.504 1.00 92.19 99 MET A O 1
ATOM 799 N N . TYR A 1 100 ? -3.394 -6.422 11.527 1.00 91.06 100 TYR A N 1
ATOM 800 C CA . TYR A 1 100 ? -4.548 -6.482 12.410 1.00 91.06 100 TYR A CA 1
ATOM 801 C C . TYR A 1 100 ? -4.047 -6.713 13.834 1.00 91.06 100 TYR A C 1
ATOM 803 O O . TYR A 1 100 ? -3.394 -7.719 14.108 1.00 91.06 100 TYR A O 1
ATOM 811 N N . LEU A 1 101 ? -4.269 -5.732 14.708 1.00 86.00 101 LEU A N 1
ATOM 812 C CA . LEU A 1 101 ? -3.834 -5.784 16.098 1.00 86.00 101 LEU A CA 1
ATOM 813 C C . LEU A 1 101 ? -4.864 -6.571 16.914 1.00 86.00 101 LEU A C 1
ATOM 815 O O . LEU A 1 101 ? -5.771 -5.987 17.510 1.00 86.00 101 LEU A O 1
ATOM 819 N N . ASP A 1 102 ? -4.728 -7.893 16.940 1.00 76.00 102 ASP A N 1
ATOM 820 C CA . ASP A 1 102 ? -5.394 -8.702 17.956 1.00 76.00 102 ASP A CA 1
ATOM 821 C C . ASP A 1 102 ? -4.639 -8.550 19.282 1.00 76.00 102 ASP A C 1
ATOM 823 O O . ASP A 1 102 ? -3.417 -8.690 19.341 1.00 76.00 102 ASP A O 1
ATOM 827 N N . LYS A 1 103 ? -5.366 -8.214 20.353 1.00 54.38 103 LYS A N 1
ATOM 828 C CA . LYS A 1 103 ? -4.869 -8.478 21.704 1.00 54.38 103 LYS A CA 1
ATOM 829 C C . LYS A 1 103 ? -5.047 -9.979 21.910 1.00 54.38 103 LYS A C 1
ATOM 831 O O . LYS A 1 103 ? -6.192 -10.428 21.900 1.00 54.38 103 LYS A O 1
ATOM 836 N N . GLU A 1 104 ? -3.947 -10.718 22.027 1.00 48.91 104 GLU A N 1
ATOM 837 C CA . GLU A 1 104 ? -3.974 -12.005 22.738 1.00 48.91 104 GLU A CA 1
ATOM 838 C C . GLU A 1 104 ? -4.581 -11.824 24.137 1.00 48.91 104 GLU A C 1
ATOM 840 O O . GLU A 1 104 ? -4.328 -10.763 24.765 1.00 48.91 104 GLU A O 1
#

Sequence (104 aa):
MDAFGSSIKKFIKPPPKVVCNKGIPPLFEANHTSVSMIPESIRYYKVADLTKLKCCYKAFWRIEPKSNKVDRQFKFSKDCQQIDESASIKDEFIKVTCMYLDKE

pLDDT: mean 88.59, std 8.05, range [48.91, 97.5]

Foldseek 3Di:
DDCPDPVNVVVDDDDPPDCPPVNQDDQWDDDPWKIFGDVVSVVSVPQPDLVQKWKWKWAKDFDPDDPPDDRPDMDTDPDTHTDRGMDTDPHPDMDMDIDRDDDD

Secondary structure (DSSP, 8-state):
--TT-HHHHTT-PPPPP---GGGPPPSEEE-SSEEEE-GGGGGGGT-S-GGGEEEEEEEEEEPPPPTTS-S--EEE-S--EEESSEEE--SSSEEEEEEE----

Radius of gyration: 18.93 Å; chains: 1; bounding box: 44×29×63 Å